Protein AF-A0A1B9FTW4-F1 (afdb_monomer_lite)

InterPro domains:
  IPR039993 NADH dehydrogenase [ubiquinone] 1 beta subcomplex subunit 10 [PTHR13094] (7-69)

Secondary structure (DSSP, 8-state):
---PPPHHHHHHHHHHHHHHHHHHHHHHHHHHHHHHHHHHHHHHHGGGHHHHSHHHHHHHHHHHHH-----TT--SSSS-------SSTTSSTTSS--

Foldseek 3Di:
DDPDDDPVVVVVVVVVVVVVLVVLVVLVVVLVVLVVVLVVLCVPPPPCCVPPSVVSVVVSVVSVVVSDNDDPPDPDDDDPDDDPDDDPVVPPVVPPPD

Organism: NCBI:txid1296100

pLDDT: mean 72.05, std 23.73, range [27.3, 94.5]

Structure (mmCIF, N/CA/C/O backbone):
data_AF-A0A1B9FTW4-F1
#
_entry.id   AF-A0A1B9FTW4-F1
#
loop_
_atom_site.group_PDB
_atom_site.id
_atom_site.type_symbol
_atom_site.label_atom_id
_atom_site.label_alt_id
_atom_site.label_comp_id
_atom_site.label_asym_id
_atom_site.label_entity_id
_atom_site.label_seq_id
_atom_site.pdbx_PDB_ins_code
_atom_site.Cartn_x
_atom_site.Cartn_y
_atom_site.Cartn_z
_atom_site.occupancy
_atom_site.B_iso_or_equiv
_atom_site.auth_seq_id
_atom_site.auth_comp_id
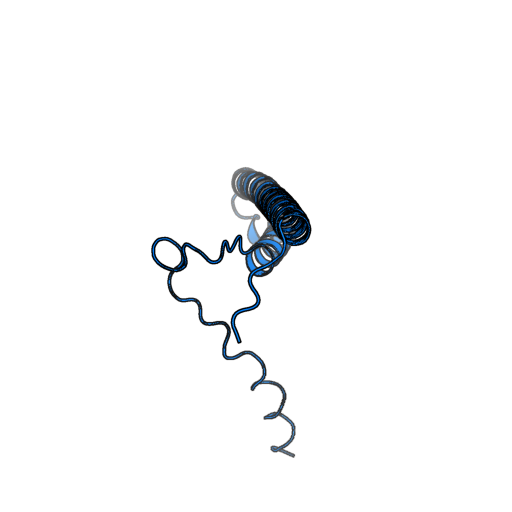_atom_site.auth_asym_id
_atom_site.auth_atom_id
_atom_site.pdbx_PDB_model_num
ATOM 1 N N . MET A 1 1 ? 19.615 -27.821 -24.079 1.00 44.31 1 MET A N 1
ATOM 2 C CA . MET A 1 1 ? 20.496 -27.076 -25.006 1.00 44.31 1 MET A CA 1
ATOM 3 C C . MET A 1 1 ? 20.643 -25.678 -24.430 1.00 44.31 1 MET A C 1
ATOM 5 O O . MET A 1 1 ? 19.626 -25.028 -24.235 1.00 44.31 1 MET A O 1
ATOM 9 N N . ALA A 1 2 ? 21.845 -25.273 -24.014 1.00 53.62 2 ALA A N 1
ATOM 10 C CA . ALA A 1 2 ? 22.059 -23.964 -23.399 1.00 53.62 2 ALA A CA 1
ATOM 11 C C . ALA A 1 2 ? 22.128 -22.900 -24.501 1.00 53.62 2 ALA A C 1
ATOM 13 O O . ALA A 1 2 ? 23.136 -22.792 -25.193 1.00 53.62 2 ALA A O 1
ATOM 14 N N . THR A 1 3 ? 21.043 -22.152 -24.691 1.00 73.12 3 THR A N 1
ATOM 15 C CA . THR A 1 3 ? 21.036 -20.986 -25.576 1.00 73.12 3 THR A CA 1
ATOM 16 C C . THR A 1 3 ? 21.806 -19.871 -24.878 1.00 73.12 3 THR A C 1
ATOM 18 O O . THR A 1 3 ? 21.281 -19.211 -23.984 1.00 73.12 3 THR A O 1
ATOM 21 N N . THR A 1 4 ? 23.079 -19.693 -25.223 1.00 77.56 4 THR A N 1
ATOM 22 C CA . THR A 1 4 ? 23.833 -18.501 -24.826 1.00 77.56 4 THR A CA 1
ATOM 23 C C . THR A 1 4 ? 23.266 -17.311 -25.604 1.00 77.56 4 THR A C 1
ATOM 25 O O . THR A 1 4 ? 23.325 -17.350 -26.835 1.00 77.56 4 THR A O 1
ATOM 28 N N . PRO A 1 5 ? 22.689 -16.293 -24.939 1.00 78.50 5 PRO A N 1
ATOM 29 C CA . PRO A 1 5 ? 22.092 -15.161 -25.635 1.00 78.50 5 PRO A CA 1
ATOM 30 C C . PRO A 1 5 ? 23.169 -14.364 -26.369 1.00 78.50 5 PRO A C 1
ATOM 32 O O . PRO A 1 5 ? 24.293 -14.208 -25.883 1.00 78.50 5 PRO A O 1
ATOM 35 N N . THR A 1 6 ? 22.813 -13.833 -27.534 1.00 85.69 6 THR A N 1
ATOM 36 C CA . THR A 1 6 ? 23.641 -12.849 -28.235 1.00 85.69 6 THR A CA 1
ATOM 37 C C . THR A 1 6 ? 23.734 -11.558 -27.408 1.00 85.69 6 THR A C 1
ATOM 39 O O . THR A 1 6 ? 22.908 -11.296 -26.528 1.00 85.69 6 THR A O 1
ATOM 42 N N . MET A 1 7 ? 24.750 -10.722 -27.655 1.00 83.69 7 MET A N 1
ATOM 43 C CA . MET A 1 7 ? 24.991 -9.525 -26.828 1.00 83.69 7 MET A CA 1
ATOM 44 C C . MET A 1 7 ? 23.806 -8.547 -26.789 1.00 83.69 7 MET A C 1
ATOM 46 O O . MET A 1 7 ? 23.604 -7.872 -25.777 1.00 83.69 7 MET A O 1
ATOM 50 N N . ASP A 1 8 ? 23.011 -8.468 -27.856 1.00 86.25 8 ASP A N 1
ATOM 51 C CA . ASP A 1 8 ? 21.860 -7.563 -27.918 1.00 86.25 8 ASP A CA 1
ATOM 52 C C . ASP A 1 8 ? 20.623 -8.133 -27.216 1.00 86.25 8 ASP A C 1
ATOM 54 O O . ASP A 1 8 ? 19.950 -7.401 -26.487 1.00 86.25 8 ASP A O 1
ATOM 58 N N . GLU A 1 9 ? 20.385 -9.443 -27.311 1.00 85.00 9 GLU A N 1
ATOM 59 C CA . GLU A 1 9 ? 19.364 -10.137 -26.512 1.00 85.00 9 GLU A CA 1
ATOM 60 C C . GLU A 1 9 ? 19.672 -10.023 -25.015 1.00 85.00 9 GLU A C 1
ATOM 62 O O . GLU A 1 9 ? 18.787 -9.742 -24.207 1.00 85.00 9 GLU A O 1
ATOM 67 N N . TYR A 1 10 ? 20.947 -10.145 -24.632 1.00 87.25 10 TYR A N 1
ATOM 68 C CA . TYR A 1 10 ? 21.375 -9.963 -23.246 1.00 87.25 10 TYR A CA 1
ATOM 69 C C . TYR A 1 10 ? 21.057 -8.553 -22.726 1.00 87.25 10 TYR A C 1
ATOM 71 O O . TYR A 1 10 ? 20.521 -8.399 -21.627 1.00 87.25 10 TYR A O 1
ATOM 79 N N . ARG A 1 11 ? 21.311 -7.515 -23.535 1.00 89.81 11 ARG A N 1
ATOM 80 C CA . ARG A 1 11 ? 20.952 -6.129 -23.194 1.00 89.81 11 ARG A CA 1
ATOM 81 C C . ARG A 1 11 ? 19.447 -5.944 -23.009 1.00 89.81 11 ARG A C 1
ATOM 83 O O . ARG A 1 11 ? 19.041 -5.227 -22.097 1.00 89.81 11 ARG A O 1
ATOM 90 N N . GLN A 1 12 ? 18.624 -6.570 -23.846 1.00 90.12 12 GLN A N 1
ATOM 91 C CA . GLN A 1 12 ? 17.164 -6.502 -23.722 1.00 90.12 12 GLN A CA 1
ATOM 92 C C . GLN A 1 12 ? 16.666 -7.202 -22.451 1.00 90.12 12 GLN A C 1
ATOM 94 O O . GLN A 1 12 ? 15.837 -6.649 -21.731 1.00 90.12 12 GLN A O 1
ATOM 99 N N . ILE A 1 13 ? 17.227 -8.369 -22.124 1.00 88.38 13 ILE A N 1
ATOM 100 C CA . ILE A 1 13 ? 16.902 -9.108 -20.897 1.00 88.38 13 ILE A CA 1
ATOM 101 C C . ILE A 1 13 ? 17.238 -8.280 -19.651 1.00 88.38 13 ILE A C 1
ATOM 103 O O . ILE A 1 13 ? 16.448 -8.245 -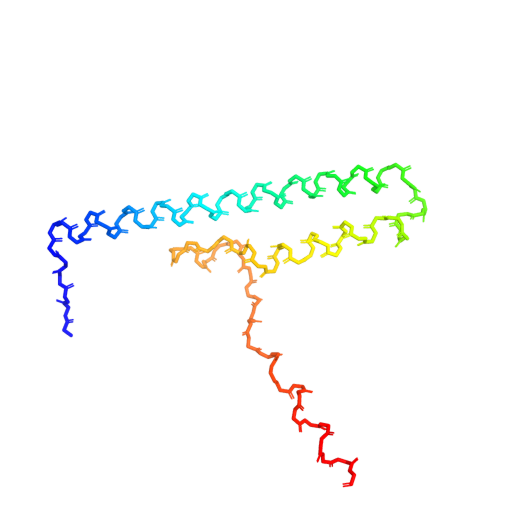18.710 1.00 88.38 13 ILE A O 1
ATOM 107 N N . LEU A 1 14 ? 18.389 -7.600 -19.634 1.00 88.94 14 LEU A N 1
ATOM 108 C CA . LEU A 1 14 ? 18.764 -6.723 -18.522 1.00 88.94 14 LEU A CA 1
ATOM 109 C C . LEU A 1 14 ? 17.786 -5.554 -18.362 1.00 88.94 14 LEU A C 1
ATOM 111 O O . LEU A 1 14 ? 17.289 -5.337 -17.263 1.00 88.94 14 LEU A O 1
ATOM 115 N N . LYS A 1 15 ? 17.437 -4.870 -19.458 1.00 91.69 15 LYS A N 1
ATOM 116 C CA . LYS A 1 15 ? 16.462 -3.768 -19.420 1.00 91.69 15 LYS A CA 1
ATOM 117 C C . LYS A 1 15 ? 15.103 -4.213 -18.881 1.00 91.69 15 LYS A C 1
ATOM 119 O O . LYS A 1 15 ? 14.578 -3.583 -17.972 1.00 91.69 15 LYS A O 1
ATOM 124 N N . SER A 1 16 ? 14.579 -5.334 -19.377 1.00 89.38 16 SER A N 1
ATOM 125 C CA . SER A 1 16 ? 13.298 -5.881 -18.913 1.00 89.38 16 SER A CA 1
ATOM 126 C C . SER A 1 16 ? 13.326 -6.242 -17.422 1.00 89.38 16 SER A C 1
ATOM 128 O O . SER A 1 16 ? 12.356 -6.006 -16.701 1.00 89.38 16 SER A O 1
ATOM 130 N N . ARG A 1 17 ? 14.453 -6.771 -16.925 1.00 86.81 17 ARG A N 1
ATOM 131 C CA . ARG A 1 17 ? 14.636 -7.053 -15.492 1.00 86.81 17 ARG A CA 1
ATOM 132 C C . ARG A 1 17 ? 14.651 -5.777 -14.657 1.00 86.81 17 ARG A C 1
ATOM 134 O O . ARG A 1 17 ? 13.989 -5.737 -13.623 1.00 86.81 17 ARG A O 1
ATOM 141 N N . ASP A 1 18 ? 15.376 -4.755 -15.097 1.00 88.38 18 ASP A N 1
ATOM 142 C CA . ASP A 1 18 ? 15.476 -3.478 -14.387 1.00 88.38 18 ASP A CA 1
ATOM 143 C C . ASP A 1 18 ? 14.120 -2.757 -14.325 1.00 88.38 18 ASP A C 1
ATOM 145 O O . ASP A 1 18 ? 13.737 -2.240 -13.273 1.00 88.38 18 ASP A O 1
ATOM 149 N N . GLU A 1 19 ? 13.358 -2.777 -15.421 1.00 90.38 19 GLU A N 1
ATOM 150 C CA . GLU A 1 19 ? 11.987 -2.255 -15.484 1.00 90.38 19 GLU A CA 1
ATOM 151 C C . GLU A 1 19 ? 11.064 -2.997 -14.509 1.00 90.38 19 GLU A C 1
ATOM 153 O O . GLU A 1 19 ? 10.405 -2.370 -13.677 1.00 90.38 19 GLU A O 1
ATOM 158 N N . HIS A 1 20 ? 11.102 -4.332 -14.511 1.00 87.81 20 HIS A N 1
ATOM 159 C CA . HIS A 1 20 ? 10.306 -5.146 -13.595 1.00 87.81 20 HIS A CA 1
ATOM 160 C C . HIS A 1 20 ? 10.640 -4.883 -12.117 1.00 87.81 20 HIS A C 1
ATOM 162 O O . HIS A 1 20 ? 9.749 -4.799 -11.263 1.00 87.81 20 HIS A O 1
ATOM 168 N N . ILE A 1 21 ? 11.929 -4.726 -11.795 1.00 87.25 21 ILE A N 1
ATOM 169 C CA . ILE A 1 21 ? 12.380 -4.373 -10.444 1.00 87.25 21 ILE A CA 1
ATOM 170 C C . ILE A 1 21 ? 11.836 -2.996 -10.061 1.00 87.25 21 ILE A C 1
ATOM 172 O O . ILE A 1 21 ? 11.304 -2.835 -8.962 1.00 87.25 21 ILE A O 1
ATOM 176 N N . ARG A 1 22 ? 11.918 -2.012 -10.960 1.00 89.44 22 ARG A N 1
ATOM 177 C CA . ARG A 1 22 ? 11.417 -0.655 -10.717 1.00 89.44 22 ARG A CA 1
ATOM 178 C C . ARG A 1 22 ? 9.925 -0.653 -10.393 1.00 89.44 22 ARG A C 1
ATOM 180 O O . ARG A 1 22 ? 9.523 -0.054 -9.399 1.00 89.44 22 ARG A O 1
ATOM 187 N N . GLU A 1 23 ? 9.118 -1.353 -11.182 1.00 89.25 23 GLU A N 1
ATOM 188 C CA . GLU A 1 23 ? 7.674 -1.477 -10.955 1.00 89.25 23 GLU A CA 1
ATOM 189 C C . GLU A 1 23 ? 7.354 -2.173 -9.630 1.00 89.25 23 GLU A C 1
ATOM 191 O O . GLU A 1 23 ? 6.481 -1.736 -8.878 1.00 89.25 23 GLU A O 1
ATOM 196 N N . SER A 1 24 ? 8.098 -3.231 -9.308 1.00 86.06 24 SER A N 1
ATOM 197 C CA . SER A 1 24 ? 7.957 -3.960 -8.046 1.00 86.06 24 SER A CA 1
ATOM 198 C C . SER A 1 24 ? 8.246 -3.062 -6.838 1.00 86.06 24 SER A C 1
ATOM 200 O O . SER A 1 24 ? 7.529 -3.112 -5.837 1.00 86.06 24 SER A O 1
ATOM 202 N N . TRP A 1 25 ? 9.254 -2.191 -6.942 1.00 86.88 25 TRP A N 1
ATOM 203 C CA . TRP A 1 25 ? 9.559 -1.196 -5.914 1.00 86.88 25 TRP A CA 1
ATOM 204 C C . TRP A 1 25 ? 8.486 -0.114 -5.797 1.00 86.88 25 TRP A C 1
ATOM 206 O O . TRP A 1 25 ? 8.144 0.257 -4.676 1.00 86.88 25 TRP A O 1
ATOM 216 N N . ILE A 1 26 ? 7.920 0.363 -6.910 1.00 90.62 26 ILE A N 1
ATOM 217 C CA . ILE A 1 26 ? 6.818 1.340 -6.891 1.00 90.62 26 ILE A CA 1
ATOM 218 C C . ILE A 1 26 ? 5.622 0.765 -6.124 1.00 90.62 26 ILE A C 1
ATOM 220 O O . ILE A 1 26 ? 5.157 1.376 -5.164 1.00 90.62 26 ILE A O 1
ATOM 224 N N . LYS A 1 27 ? 5.213 -0.465 -6.444 1.00 88.19 27 LYS A N 1
ATOM 225 C CA . LYS A 1 27 ? 4.123 -1.170 -5.752 1.00 88.19 27 LYS A CA 1
ATOM 226 C C . LYS A 1 27 ? 4.407 -1.395 -4.262 1.00 88.19 27 LYS A C 1
ATOM 228 O O . LYS A 1 27 ? 3.515 -1.286 -3.418 1.00 88.19 27 LYS A O 1
ATOM 233 N N . ALA A 1 28 ? 5.660 -1.685 -3.908 1.00 87.88 28 ALA A N 1
ATOM 234 C CA . ALA A 1 28 ? 6.072 -1.788 -2.511 1.00 87.88 28 ALA A CA 1
ATOM 235 C C . ALA A 1 28 ? 5.993 -0.436 -1.783 1.00 87.88 28 ALA A C 1
ATOM 237 O O . ALA A 1 28 ? 5.609 -0.389 -0.612 1.00 87.88 28 ALA A O 1
ATOM 238 N N . MET A 1 29 ? 6.323 0.665 -2.463 1.00 90.00 29 MET A N 1
ATOM 239 C CA . MET A 1 29 ? 6.205 2.006 -1.898 1.00 90.00 29 MET A CA 1
ATOM 240 C C . MET A 1 29 ? 4.749 2.443 -1.720 1.00 90.00 29 MET A C 1
ATOM 242 O O . MET A 1 29 ? 4.415 3.003 -0.677 1.00 90.00 29 MET A O 1
ATOM 246 N N . GLU A 1 30 ? 3.868 2.112 -2.661 1.00 89.50 30 GLU A N 1
ATOM 247 C CA . GLU A 1 30 ? 2.422 2.329 -2.526 1.00 89.50 30 GLU A CA 1
ATOM 248 C C . GLU A 1 30 ? 1.858 1.601 -1.299 1.00 89.50 30 GLU A C 1
ATOM 250 O O . GLU A 1 30 ? 1.167 2.196 -0.470 1.00 89.50 30 GLU A O 1
ATOM 255 N N . ALA A 1 31 ? 2.238 0.334 -1.102 1.00 90.56 31 ALA A N 1
ATOM 256 C CA . ALA A 1 31 ? 1.830 -0.424 0.077 1.00 90.56 31 ALA A CA 1
ATOM 257 C C . ALA A 1 31 ? 2.343 0.203 1.391 1.00 90.56 31 ALA A C 1
ATOM 259 O O . ALA A 1 31 ? 1.671 0.115 2.421 1.00 90.56 31 ALA A O 1
ATOM 260 N N . ARG A 1 32 ? 3.519 0.850 1.382 1.00 90.62 32 ARG A N 1
ATOM 261 C CA . ARG A 1 32 ? 4.042 1.577 2.554 1.00 90.62 32 ARG A CA 1
ATOM 262 C C . ARG A 1 32 ? 3.207 2.813 2.880 1.00 90.62 32 ARG A C 1
ATOM 264 O O . ARG A 1 32 ? 2.888 2.997 4.050 1.00 90.62 32 ARG A O 1
ATOM 271 N N . LEU A 1 33 ? 2.794 3.588 1.878 1.00 93.94 33 LEU A N 1
ATOM 272 C CA . LEU A 1 33 ? 1.926 4.755 2.078 1.00 93.94 33 LEU A CA 1
ATOM 273 C C . LEU A 1 33 ? 0.594 4.362 2.727 1.00 93.94 33 LEU A C 1
ATOM 275 O O . LEU A 1 33 ? 0.176 4.967 3.712 1.00 93.94 33 LEU A O 1
ATOM 279 N N . VAL A 1 34 ? -0.043 3.296 2.235 1.00 93.06 34 VAL A N 1
ATOM 280 C CA . VAL A 1 34 ? -1.316 2.825 2.806 1.00 93.06 34 VAL A CA 1
ATOM 281 C C . VAL A 1 34 ? -1.134 2.279 4.220 1.00 93.06 34 VAL A C 1
ATOM 283 O O . VAL A 1 34 ? -1.986 2.505 5.078 1.00 93.06 34 VAL A O 1
ATOM 286 N N . ARG A 1 35 ? -0.005 1.619 4.508 1.00 92.12 35 ARG A N 1
ATOM 287 C CA . ARG A 1 35 ? 0.330 1.202 5.876 1.00 92.12 35 ARG A CA 1
ATOM 288 C C . ARG A 1 35 ? 0.431 2.408 6.814 1.00 92.12 35 ARG A C 1
ATOM 290 O O . ARG A 1 35 ? -0.095 2.349 7.920 1.00 92.12 35 ARG A O 1
ATOM 297 N N . GLU A 1 36 ? 1.112 3.475 6.406 1.00 94.50 36 GLU A N 1
ATOM 298 C CA . GLU A 1 36 ? 1.262 4.684 7.224 1.00 94.50 36 GLU A CA 1
ATOM 299 C C . GLU A 1 36 ? -0.083 5.357 7.494 1.00 94.50 36 GLU A C 1
ATOM 301 O O . GLU A 1 36 ? -0.354 5.748 8.630 1.00 94.50 36 GLU A O 1
ATOM 306 N N . GLU A 1 37 ? -0.951 5.431 6.487 1.00 93.00 37 GLU A N 1
ATOM 307 C CA . GLU A 1 37 ? -2.295 5.982 6.644 1.00 93.00 37 GLU A CA 1
ATOM 308 C C . GLU A 1 37 ? -3.166 5.127 7.571 1.00 93.00 37 GLU A C 1
ATOM 310 O O . GLU A 1 37 ? -3.802 5.643 8.489 1.00 93.00 37 GLU A O 1
ATOM 315 N N . LEU A 1 38 ? -3.100 3.801 7.433 1.00 93.50 38 LEU A N 1
ATOM 316 C CA . LEU A 1 38 ? -3.765 2.871 8.344 1.00 93.50 38 LEU A CA 1
ATOM 317 C C . LEU A 1 38 ? -3.286 3.062 9.797 1.00 93.50 38 LEU A C 1
ATOM 319 O O . LEU A 1 38 ? -4.090 3.054 10.727 1.00 93.50 38 LEU A O 1
ATOM 323 N N . GLN A 1 39 ? -1.987 3.299 10.009 1.00 92.62 39 GLN A N 1
ATOM 324 C CA . GLN A 1 39 ? -1.429 3.597 11.335 1.00 92.62 39 GLN A CA 1
ATOM 325 C C . GLN A 1 39 ? -1.899 4.946 11.899 1.00 92.62 39 GLN A C 1
ATOM 327 O O . GLN A 1 39 ? -1.947 5.111 13.120 1.00 92.62 39 GLN A O 1
ATOM 332 N N . LYS A 1 40 ? -2.212 5.936 11.056 1.00 92.88 40 LYS A N 1
ATOM 333 C CA . LYS A 1 40 ? -2.839 7.187 11.514 1.00 92.88 40 LYS A CA 1
ATOM 334 C C . LYS A 1 40 ? -4.293 6.952 11.907 1.00 92.88 40 LYS A C 1
ATOM 336 O O . LYS A 1 40 ? -4.685 7.400 12.978 1.00 92.88 40 LYS A O 1
ATOM 341 N N . CYS A 1 41 ? -5.039 6.190 11.106 1.00 91.94 41 CYS A N 1
ATOM 342 C CA . CYS A 1 41 ? -6.427 5.824 11.397 1.00 91.94 41 CYS A CA 1
ATOM 343 C C . CYS A 1 41 ? -6.547 5.119 12.761 1.00 91.94 41 CYS A C 1
ATOM 345 O O . CYS A 1 41 ? -7.285 5.576 13.633 1.00 91.94 41 CYS A O 1
ATOM 347 N N . TYR A 1 42 ? -5.705 4.108 13.020 1.00 91.69 42 TYR A N 1
ATOM 348 C CA . TYR A 1 42 ? -5.666 3.429 14.323 1.00 91.69 42 TYR A CA 1
ATOM 349 C C . TYR A 1 42 ? -5.368 4.368 15.497 1.00 91.69 42 TYR A C 1
ATOM 351 O O . TYR A 1 42 ? -5.927 4.199 16.578 1.00 91.69 42 TYR A O 1
ATOM 359 N N . ARG A 1 43 ? -4.492 5.359 15.297 1.00 90.75 43 ARG A N 1
ATOM 360 C CA . ARG A 1 43 ? -4.154 6.341 16.336 1.00 90.75 43 ARG A CA 1
ATOM 361 C C . ARG A 1 43 ? -5.256 7.378 16.561 1.00 90.75 43 ARG A C 1
ATOM 363 O O . ARG A 1 43 ? -5.383 7.859 17.680 1.00 90.75 43 ARG A O 1
ATOM 370 N N . GLY A 1 44 ? -6.028 7.722 15.531 1.00 90.81 44 GLY A N 1
ATOM 371 C CA . GLY A 1 44 ? -7.074 8.744 15.607 1.00 90.81 44 GLY A CA 1
ATOM 372 C C . GLY A 1 44 ? -8.388 8.250 16.211 1.00 90.81 44 GLY A C 1
ATOM 373 O O . GLY A 1 44 ? -9.038 8.987 16.945 1.00 90.81 44 GLY A O 1
ATOM 374 N N . GLU A 1 45 ? -8.784 7.010 15.930 1.00 87.12 45 GLU A N 1
ATOM 375 C CA . GLU A 1 45 ? -10.157 6.556 16.198 1.00 87.12 45 GLU A CA 1
ATOM 376 C C . GLU A 1 45 ? -10.345 5.794 17.511 1.00 87.12 45 GLU A C 1
ATOM 378 O O . GLU A 1 45 ? -11.476 5.487 17.901 1.00 87.12 45 GLU A O 1
ATOM 383 N N . GLY A 1 46 ? -9.255 5.490 18.219 1.00 85.06 46 GLY A N 1
ATOM 384 C CA . GLY A 1 46 ? -9.308 4.844 19.528 1.00 85.06 46 GLY A CA 1
ATOM 385 C C . GLY A 1 46 ? -10.034 3.502 19.459 1.00 85.06 46 GLY A C 1
ATOM 386 O O . GLY A 1 46 ? -9.526 2.556 18.870 1.00 85.06 46 GLY A O 1
ATOM 387 N N . VAL A 1 47 ? -11.227 3.401 20.047 1.00 85.69 47 VAL A N 1
ATOM 388 C CA . VAL A 1 47 ? -12.026 2.161 20.088 1.00 85.69 47 VAL A CA 1
ATOM 389 C C . VAL A 1 47 ? -12.816 1.885 18.798 1.00 85.69 47 VAL A C 1
ATOM 391 O O . VAL A 1 47 ? -13.231 0.749 18.590 1.00 85.69 47 VAL A O 1
ATOM 394 N N . ASN A 1 48 ? -12.997 2.876 17.912 1.00 89.19 48 ASN A N 1
ATOM 395 C CA . ASN A 1 48 ? -13.837 2.736 16.708 1.00 89.19 48 ASN A CA 1
ATOM 396 C C . ASN A 1 48 ? -13.086 2.280 15.437 1.00 89.19 48 ASN A C 1
ATOM 398 O O . ASN A 1 48 ? -13.674 2.136 14.365 1.00 89.19 48 ASN A O 1
ATOM 402 N N . HIS A 1 49 ? -11.790 1.988 15.548 1.00 86.88 49 HIS A N 1
ATOM 403 C CA . HIS A 1 49 ? -10.951 1.609 14.405 1.00 86.88 49 HIS A CA 1
ATOM 404 C C . HIS A 1 49 ? -11.432 0.356 13.649 1.00 86.88 49 HIS A C 1
ATOM 406 O O . HIS A 1 49 ? -11.087 0.154 12.487 1.00 86.88 49 HIS A O 1
ATOM 412 N N . LEU A 1 50 ? -12.214 -0.508 14.303 1.00 84.69 50 LEU A N 1
ATOM 413 C CA . LEU A 1 50 ? -12.757 -1.736 13.716 1.00 84.69 50 LEU A CA 1
ATOM 414 C C . LEU A 1 50 ? -13.778 -1.474 12.603 1.00 84.69 50 LEU A C 1
ATOM 416 O O . LEU A 1 50 ? -13.873 -2.282 11.682 1.00 84.69 50 LEU A O 1
ATOM 420 N N . GLN A 1 51 ? -14.547 -0.386 12.686 1.00 87.19 51 GLN A N 1
ATOM 421 C CA . GLN A 1 51 ? -15.553 -0.052 11.674 1.00 87.19 51 GLN A CA 1
ATOM 422 C C . GLN A 1 51 ? -14.983 0.884 10.615 1.00 87.19 51 GLN A C 1
ATOM 424 O O . GLN A 1 51 ? -15.117 0.622 9.423 1.00 87.19 51 GLN A O 1
ATOM 429 N N . ASN A 1 52 ? -14.301 1.936 11.048 1.00 86.56 52 ASN A N 1
ATOM 430 C CA . ASN A 1 52 ? -13.868 3.002 10.157 1.00 86.56 52 ASN A CA 1
ATOM 431 C C . ASN A 1 52 ? -12.543 2.691 9.426 1.00 86.56 52 ASN A C 1
ATOM 433 O O . ASN A 1 52 ? -12.399 3.041 8.257 1.00 86.56 52 ASN A O 1
ATOM 437 N N . CYS A 1 53 ? -11.586 1.981 10.046 1.00 91.56 53 CYS A N 1
ATOM 438 C CA . CYS A 1 53 ? -10.317 1.622 9.385 1.00 91.56 53 CYS A CA 1
ATOM 439 C C . CYS A 1 53 ? -10.380 0.297 8.597 1.00 91.56 53 CYS A C 1
ATOM 441 O O . CYS A 1 53 ? -9.369 -0.129 8.028 1.00 91.56 53 CYS A O 1
ATOM 443 N N . LYS A 1 54 ? -11.540 -0.375 8.555 1.00 90.94 54 LYS A N 1
ATOM 444 C CA . LYS A 1 54 ? -11.708 -1.697 7.928 1.00 90.94 54 LYS A CA 1
ATOM 445 C C . LYS A 1 54 ? -11.352 -1.687 6.441 1.00 90.94 54 LYS A C 1
ATOM 447 O O . LYS A 1 54 ? -10.566 -2.520 5.995 1.00 90.94 54 LYS A O 1
ATOM 452 N N . ASP A 1 55 ? -11.846 -0.702 5.698 1.00 91.38 55 ASP A N 1
ATOM 453 C CA . ASP A 1 55 ? -11.617 -0.606 4.253 1.00 91.38 55 ASP A CA 1
ATOM 454 C C . ASP A 1 55 ? -10.134 -0.395 3.916 1.00 91.38 55 ASP A C 1
ATOM 456 O O . ASP A 1 55 ? -9.615 -0.938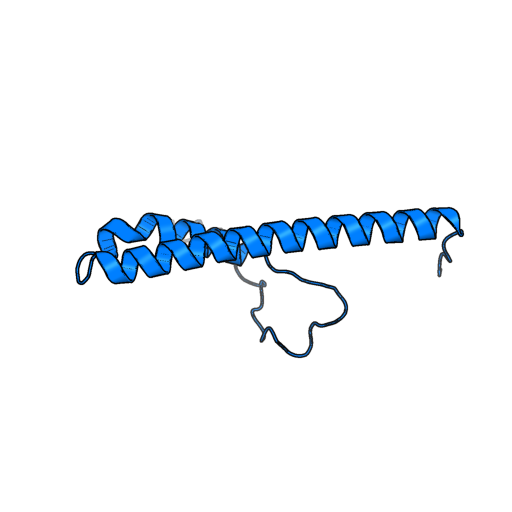 2.938 1.00 91.38 55 ASP A O 1
ATOM 460 N N . LEU A 1 56 ? -9.422 0.385 4.738 1.00 91.44 56 LEU A N 1
ATOM 461 C CA . LEU A 1 56 ? -7.981 0.600 4.593 1.00 91.44 56 LEU A CA 1
ATOM 462 C C . LEU A 1 56 ? -7.198 -0.682 4.891 1.00 91.44 56 LEU A C 1
ATOM 464 O O . LEU A 1 56 ? -6.246 -0.999 4.177 1.00 91.44 56 LEU A O 1
ATOM 468 N N . ALA A 1 57 ? -7.617 -1.437 5.909 1.00 91.50 57 ALA A N 1
ATOM 469 C CA . ALA A 1 57 ? -7.007 -2.713 6.259 1.00 91.50 57 ALA A CA 1
ATOM 470 C C . ALA A 1 57 ? -7.209 -3.767 5.157 1.00 91.50 57 ALA A C 1
ATOM 472 O O . ALA A 1 57 ? -6.260 -4.468 4.803 1.00 91.50 57 ALA A O 1
ATOM 473 N N . GLU A 1 58 ? -8.403 -3.847 4.565 1.00 92.31 58 GLU A N 1
ATOM 474 C CA . GLU A 1 58 ? -8.699 -4.768 3.460 1.00 92.31 58 GLU A CA 1
ATOM 475 C C . GLU A 1 58 ? -7.903 -4.423 2.197 1.00 92.31 58 GLU A C 1
ATOM 477 O O . GLU A 1 58 ? -7.278 -5.305 1.601 1.00 92.31 58 GLU A O 1
ATOM 482 N N . LYS A 1 59 ? -7.834 -3.134 1.832 1.00 91.25 59 LYS A N 1
ATOM 483 C CA . LYS A 1 59 ? -6.992 -2.659 0.721 1.00 91.25 59 LYS A CA 1
ATOM 484 C C . LYS A 1 59 ? -5.525 -3.008 0.952 1.00 91.25 59 LYS A C 1
ATOM 486 O O . LYS A 1 59 ? -4.867 -3.549 0.064 1.00 91.25 59 LYS A O 1
ATOM 491 N N . TYR A 1 60 ? -5.019 -2.744 2.156 1.00 91.56 60 TYR A N 1
ATOM 492 C CA . TYR A 1 60 ? -3.646 -3.060 2.533 1.00 91.56 60 TYR A CA 1
ATOM 493 C C . TYR A 1 60 ? -3.351 -4.567 2.458 1.00 91.56 60 TYR A C 1
ATOM 495 O O . TYR A 1 60 ? -2.338 -4.973 1.885 1.00 91.56 60 TYR A O 1
ATOM 503 N N . ALA A 1 61 ? -4.264 -5.407 2.954 1.00 90.31 61 ALA A N 1
ATOM 504 C CA . ALA A 1 61 ? -4.150 -6.861 2.875 1.00 90.31 61 ALA A CA 1
ATOM 505 C C . ALA A 1 61 ? -4.161 -7.378 1.423 1.00 90.31 61 ALA A C 1
ATOM 507 O O . ALA A 1 61 ? -3.402 -8.295 1.093 1.00 90.31 61 ALA A O 1
ATOM 508 N N . GLY A 1 62 ? -4.974 -6.771 0.550 1.00 90.88 62 GLY A N 1
ATOM 509 C CA . GLY A 1 62 ? -4.974 -7.044 -0.890 1.00 90.88 62 GLY A CA 1
ATOM 510 C C . GLY A 1 62 ? -3.614 -6.755 -1.525 1.00 90.88 62 GLY A C 1
ATOM 511 O O . GLY A 1 62 ? -3.006 -7.644 -2.123 1.00 90.88 62 GLY A O 1
ATOM 512 N N . MET A 1 63 ? -3.075 -5.558 -1.277 1.00 87.38 63 MET A N 1
ATOM 513 C CA . MET A 1 63 ? -1.786 -5.138 -1.831 1.00 87.38 63 MET A CA 1
ATOM 514 C C . MET A 1 63 ? -0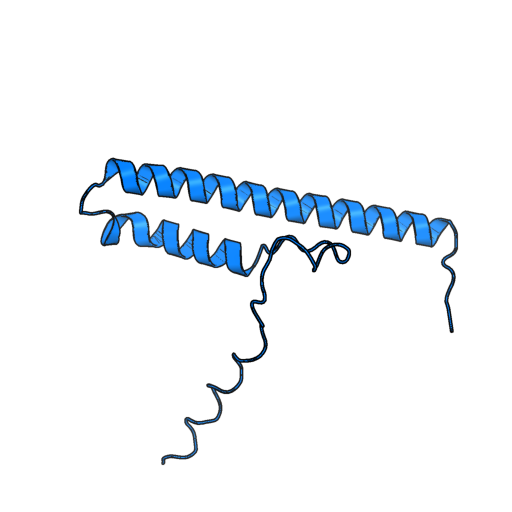.617 -6.018 -1.381 1.00 87.38 63 MET A C 1
ATOM 516 O O . MET A 1 63 ? 0.221 -6.357 -2.207 1.00 87.38 63 MET A O 1
ATOM 520 N N . ILE A 1 64 ? -0.537 -6.450 -0.115 1.00 85.94 64 ILE A N 1
ATOM 521 C CA . ILE A 1 64 ? 0.566 -7.337 0.326 1.00 85.94 64 ILE A CA 1
ATOM 522 C C . ILE A 1 64 ? 0.523 -8.694 -0.388 1.00 85.94 64 ILE A C 1
ATOM 524 O O . ILE A 1 64 ? 1.562 -9.293 -0.675 1.00 85.94 64 ILE A O 1
ATOM 528 N N . ARG A 1 65 ? -0.677 -9.216 -0.652 1.00 84.88 65 ARG A N 1
ATOM 529 C CA . ARG A 1 65 ? -0.852 -10.533 -1.275 1.00 84.88 65 ARG A CA 1
ATOM 530 C C . ARG A 1 65 ? -0.391 -10.552 -2.733 1.00 84.88 65 ARG A C 1
ATOM 532 O O . ARG A 1 65 ? 0.056 -11.605 -3.203 1.00 84.88 65 ARG A O 1
ATOM 539 N N . GLU A 1 66 ? -0.536 -9.421 -3.411 1.00 79.69 66 GLU A N 1
ATOM 540 C CA . GLU A 1 66 ? -0.224 -9.217 -4.827 1.00 79.69 66 GLU A CA 1
ATOM 541 C C . GLU A 1 66 ? 1.209 -8.698 -5.022 1.00 79.69 66 GLU A C 1
ATOM 543 O O . GLU A 1 66 ? 1.923 -9.175 -5.900 1.00 79.69 66 GLU A O 1
ATOM 548 N N . ASN A 1 67 ? 1.682 -7.814 -4.140 1.00 73.44 67 ASN A N 1
ATOM 549 C CA . ASN A 1 67 ? 2.969 -7.124 -4.257 1.00 73.44 67 ASN A CA 1
ATOM 550 C C . ASN A 1 67 ? 4.093 -7.834 -3.490 1.00 73.44 67 ASN A C 1
ATOM 552 O O . ASN A 1 67 ? 4.814 -7.225 -2.693 1.00 73.44 67 ASN A O 1
ATOM 556 N N . LYS A 1 68 ? 4.265 -9.139 -3.722 1.00 66.94 68 LYS A N 1
ATOM 557 C CA . LYS A 1 68 ? 5.446 -9.857 -3.226 1.00 66.94 68 LYS A CA 1
ATOM 558 C C . LYS A 1 68 ? 6.654 -9.465 -4.077 1.00 66.94 68 LYS A C 1
ATOM 560 O O . LYS A 1 68 ? 6.789 -9.927 -5.205 1.00 66.94 68 LYS A O 1
ATOM 565 N N . VAL A 1 69 ? 7.535 -8.629 -3.530 1.00 62.94 69 VAL A N 1
ATOM 566 C CA . VAL A 1 69 ? 8.819 -8.287 -4.160 1.00 62.94 69 VAL A CA 1
ATOM 567 C C . VAL A 1 69 ? 9.738 -9.514 -4.154 1.00 62.94 69 VAL A C 1
ATOM 569 O O . VAL A 1 69 ? 10.436 -9.794 -3.184 1.00 62.94 69 VAL A O 1
ATOM 572 N N . GLY A 1 70 ? 9.679 -10.308 -5.221 1.00 53.19 70 GLY A N 1
ATOM 573 C CA . GLY A 1 70 ? 10.498 -11.501 -5.404 1.00 53.19 70 GLY A CA 1
ATOM 574 C C . GLY A 1 70 ? 11.568 -11.262 -6.456 1.00 53.19 70 GLY A C 1
ATOM 575 O O . GLY A 1 70 ? 11.291 -11.356 -7.646 1.00 53.19 70 GLY A O 1
ATOM 576 N N . HIS A 1 71 ? 12.804 -10.996 -6.032 1.00 46.75 71 HIS A N 1
ATOM 577 C CA . HIS A 1 71 ? 13.950 -11.256 -6.896 1.00 46.75 71 HIS A CA 1
ATOM 578 C C . HIS A 1 71 ? 14.266 -12.762 -6.814 1.00 46.75 71 HIS A C 1
ATOM 580 O O . HIS A 1 71 ? 14.375 -13.281 -5.699 1.00 46.75 71 HIS A O 1
ATOM 586 N N . PRO A 1 72 ? 14.451 -13.477 -7.939 1.00 46.38 72 PRO A N 1
ATOM 587 C CA . PRO A 1 72 ? 14.712 -14.922 -7.945 1.00 46.38 72 PRO A CA 1
ATOM 588 C C . PRO A 1 72 ? 16.011 -15.357 -7.236 1.00 46.38 72 PRO A C 1
ATOM 590 O O . PRO A 1 72 ? 16.282 -16.549 -7.155 1.00 46.38 72 PRO A O 1
ATOM 593 N N . PHE A 1 73 ? 16.817 -14.430 -6.706 1.00 37.47 73 PHE A N 1
ATOM 594 C CA . PHE A 1 73 ? 18.127 -14.729 -6.120 1.00 37.47 73 PHE A CA 1
ATOM 595 C C . PHE A 1 73 ? 18.159 -14.816 -4.582 1.00 37.47 73 PHE A C 1
ATOM 597 O O . PHE A 1 73 ? 19.180 -15.199 -4.021 1.00 37.47 73 PHE A O 1
ATOM 604 N N . SER A 1 74 ? 17.079 -14.494 -3.860 1.00 32.91 74 SER A N 1
ATOM 605 C CA . SER A 1 74 ? 17.114 -14.510 -2.385 1.00 32.91 74 SER A CA 1
ATOM 606 C C . SER A 1 74 ? 15.854 -15.096 -1.746 1.00 32.91 74 SER A C 1
ATOM 608 O O . SER A 1 74 ? 15.201 -14.466 -0.916 1.00 32.91 74 SER A O 1
ATOM 610 N N . GLN A 1 75 ? 15.532 -16.342 -2.082 1.00 33.91 75 GLN A N 1
ATOM 611 C CA . GLN A 1 75 ? 14.502 -17.120 -1.381 1.00 33.91 75 GLN A CA 1
ATOM 612 C C . GLN A 1 75 ? 14.969 -17.622 0.009 1.00 33.91 75 GLN A C 1
ATOM 614 O O . GLN A 1 75 ? 14.243 -18.358 0.663 1.00 33.91 75 GLN A O 1
ATOM 619 N N . SER A 1 76 ? 16.168 -17.267 0.492 1.00 27.30 76 SER A N 1
ATOM 620 C CA . SER A 1 76 ? 16.735 -17.929 1.678 1.00 27.30 76 SER A CA 1
ATOM 621 C C . SER A 1 76 ? 16.577 -17.201 3.017 1.00 27.30 76 SER A C 1
ATOM 623 O O . SER A 1 76 ? 16.591 -17.902 4.023 1.00 27.30 76 SER A O 1
ATOM 625 N N . ILE A 1 77 ? 16.465 -15.864 3.104 1.00 35.22 77 ILE A N 1
ATOM 626 C CA . ILE A 1 77 ? 16.744 -15.212 4.409 1.00 35.22 77 ILE A CA 1
ATOM 627 C C . ILE A 1 77 ? 15.595 -14.402 5.036 1.00 35.22 77 ILE A C 1
ATOM 629 O O . ILE A 1 77 ? 15.604 -14.261 6.253 1.00 35.22 77 ILE A O 1
ATOM 633 N N . ILE A 1 78 ? 14.571 -13.910 4.316 1.00 39.06 78 ILE A N 1
ATOM 634 C CA . ILE A 1 78 ? 13.609 -12.967 4.961 1.00 39.06 78 ILE A CA 1
ATOM 635 C C . ILE A 1 78 ? 12.113 -13.286 4.770 1.00 39.06 78 ILE A C 1
ATOM 637 O O . ILE A 1 78 ? 11.277 -12.703 5.452 1.00 39.06 78 ILE A O 1
ATOM 641 N N . CYS A 1 79 ? 11.717 -14.258 3.944 1.00 34.91 79 CYS A N 1
ATOM 642 C CA . CYS A 1 79 ? 10.304 -14.653 3.867 1.00 34.91 79 CYS A CA 1
ATOM 643 C C . CYS A 1 79 ? 10.163 -16.148 4.129 1.00 34.91 79 CYS A C 1
ATOM 645 O O . CYS A 1 79 ? 10.316 -16.968 3.226 1.00 34.91 79 CYS A O 1
ATOM 647 N N . GLY A 1 80 ? 9.900 -16.492 5.392 1.00 30.08 80 GLY A N 1
ATOM 648 C CA . GLY A 1 80 ? 9.501 -17.838 5.765 1.00 30.08 80 GLY A CA 1
ATOM 649 C C . GLY A 1 80 ? 8.334 -18.287 4.892 1.00 30.08 80 GLY A C 1
ATOM 650 O O . GLY A 1 80 ? 7.289 -17.642 4.859 1.00 30.08 80 GLY A O 1
ATOM 651 N N . PHE A 1 81 ? 8.563 -19.365 4.147 1.00 34.84 81 PHE A N 1
ATOM 652 C CA . PHE A 1 81 ? 7.636 -20.483 4.031 1.00 34.84 81 PHE A CA 1
ATOM 653 C C . PHE A 1 81 ? 6.152 -20.093 4.165 1.00 34.84 81 PHE A C 1
ATOM 655 O O . PHE A 1 81 ? 5.496 -20.378 5.161 1.00 34.84 81 PHE A O 1
ATOM 662 N N . SER A 1 82 ? 5.606 -19.419 3.155 1.00 27.92 82 SER A N 1
ATOM 663 C CA . SER A 1 82 ? 4.157 -19.339 2.987 1.00 27.92 82 SER A CA 1
ATOM 664 C C . SER A 1 82 ? 3.824 -19.909 1.621 1.00 27.92 82 SER A C 1
ATOM 666 O O . SER A 1 82 ? 3.686 -19.199 0.620 1.00 27.92 82 SER A O 1
ATOM 668 N N . SER A 1 83 ? 3.829 -21.243 1.641 1.00 32.16 83 SER A N 1
ATOM 669 C CA . SER A 1 83 ? 3.289 -22.160 0.650 1.00 32.16 83 SER A CA 1
ATOM 670 C C . SER A 1 83 ? 1.993 -21.599 0.058 1.00 32.16 83 SER A C 1
ATOM 672 O O . SER A 1 83 ? 1.011 -21.393 0.771 1.00 32.16 83 SER A O 1
ATOM 674 N N . LYS A 1 84 ? 2.008 -21.298 -1.243 1.00 35.59 84 LYS A N 1
ATOM 675 C CA . LYS A 1 84 ? 0.807 -21.064 -2.057 1.00 35.59 84 LYS A CA 1
ATOM 676 C C . LYS A 1 84 ? 0.523 -22.327 -2.883 1.00 35.59 84 LYS A C 1
ATOM 678 O O . LYS A 1 84 ? 0.358 -22.245 -4.088 1.00 35.59 84 LYS A O 1
ATOM 683 N N . GLU A 1 85 ? 0.439 -23.474 -2.222 1.00 36.44 85 GLU A N 1
ATOM 684 C CA . GLU A 1 85 ? -0.237 -24.660 -2.752 1.00 36.44 85 GLU A CA 1
ATOM 685 C C . GLU A 1 85 ? -1.414 -24.916 -1.797 1.00 36.44 85 GLU A C 1
ATOM 687 O O . GLU A 1 85 ? -1.187 -25.130 -0.607 1.00 36.44 85 GLU A O 1
ATOM 692 N N . GLY A 1 86 ? -2.665 -24.796 -2.255 1.00 32.97 86 GLY A N 1
ATOM 693 C CA . GLY A 1 86 ? -3.833 -25.133 -1.418 1.00 32.97 86 GLY A CA 1
ATOM 694 C C . GLY A 1 86 ? -4.993 -24.133 -1.386 1.00 32.97 86 GLY A C 1
ATOM 695 O O . GLY A 1 86 ? -5.609 -23.944 -0.337 1.00 32.97 86 GLY A O 1
ATOM 696 N N . ARG A 1 87 ? -5.339 -23.482 -2.505 1.00 35.59 87 ARG A N 1
ATOM 697 C CA . ARG A 1 87 ? -6.630 -22.768 -2.608 1.00 35.59 87 ARG A CA 1
ATOM 698 C C . ARG A 1 87 ? -7.376 -23.021 -3.924 1.00 35.59 87 ARG A C 1
ATOM 700 O O . ARG A 1 87 ? -8.047 -22.124 -4.413 1.00 35.59 87 ARG A O 1
ATOM 707 N N . GLU A 1 88 ? -7.293 -24.235 -4.460 1.00 32.50 88 GLU A N 1
ATOM 708 C CA . GLU A 1 88 ? -8.211 -24.691 -5.522 1.00 32.50 88 GLU A CA 1
ATOM 709 C C . GLU A 1 88 ? -9.088 -25.881 -5.080 1.00 32.50 88 GLU A C 1
ATOM 711 O O . GLU A 1 88 ? -10.185 -26.050 -5.595 1.00 32.50 88 GLU A O 1
ATOM 716 N N . GLU A 1 89 ? -8.743 -26.604 -4.006 1.00 37.00 89 GLU A N 1
ATOM 717 C CA . GLU A 1 89 ? -9.499 -27.801 -3.575 1.00 37.00 89 GLU A CA 1
ATOM 718 C C . GLU A 1 89 ? -10.842 -27.521 -2.858 1.00 37.00 89 GLU A C 1
ATOM 720 O O . GLU A 1 89 ? -11.612 -28.435 -2.582 1.00 37.00 89 GLU A O 1
ATOM 725 N N . LYS A 1 90 ? -11.187 -26.259 -2.557 1.00 36.03 90 LYS A N 1
ATOM 726 C CA . LYS A 1 90 ? -12.458 -25.935 -1.869 1.00 36.03 90 LYS A CA 1
ATOM 727 C C . LYS A 1 90 ? -13.664 -25.725 -2.790 1.00 36.03 90 LYS A C 1
ATOM 729 O O . LYS A 1 90 ? -14.762 -25.537 -2.272 1.00 36.03 90 LYS A O 1
ATOM 734 N N . ALA A 1 91 ? -13.488 -25.747 -4.111 1.00 41.12 91 ALA A N 1
ATOM 735 C CA . ALA A 1 91 ? -14.599 -25.552 -5.044 1.00 41.12 91 ALA A CA 1
ATOM 736 C C . ALA A 1 91 ? -15.294 -26.862 -5.469 1.00 41.12 91 ALA A C 1
ATOM 738 O O . ALA A 1 91 ? -16.465 -26.812 -5.821 1.00 41.12 91 ALA A O 1
ATOM 739 N N . GLU A 1 92 ? -14.638 -28.027 -5.380 1.00 35.53 92 GLU A N 1
ATOM 740 C CA . GLU A 1 92 ? -15.183 -29.281 -5.944 1.00 35.53 92 GLU A CA 1
ATOM 741 C C . GLU A 1 92 ? -15.926 -30.182 -4.931 1.00 35.53 92 GLU A C 1
ATOM 743 O O . GLU A 1 92 ? -16.701 -31.052 -5.314 1.00 35.53 92 GLU A O 1
ATOM 748 N N . VAL A 1 93 ? -15.788 -29.949 -3.619 1.00 42.75 93 VAL A N 1
ATOM 749 C CA . VAL A 1 93 ? -16.412 -30.799 -2.572 1.00 42.75 93 VAL A CA 1
ATOM 750 C C . VAL A 1 93 ? -17.831 -30.338 -2.176 1.00 42.75 93 VAL A C 1
ATOM 752 O O . VAL A 1 93 ? -18.428 -30.871 -1.249 1.00 42.75 93 VAL A O 1
ATOM 755 N N . ARG A 1 94 ? -18.428 -29.372 -2.890 1.00 38.06 94 ARG A N 1
ATOM 756 C CA . ARG A 1 94 ? -19.823 -28.924 -2.668 1.00 38.06 94 ARG A CA 1
ATOM 757 C C . ARG A 1 94 ? -20.808 -29.405 -3.750 1.00 38.06 94 ARG A C 1
ATOM 759 O O . ARG A 1 94 ? -21.894 -28.863 -3.867 1.00 38.06 94 ARG A O 1
ATOM 766 N N . GLU A 1 95 ? -20.460 -30.439 -4.513 1.00 44.38 95 GLU A N 1
ATOM 767 C CA . GLU A 1 95 ? -21.349 -31.058 -5.523 1.00 44.38 95 GLU A CA 1
ATOM 768 C C . GLU A 1 95 ? -21.511 -32.583 -5.307 1.00 44.38 95 GLU A C 1
ATOM 770 O O . GLU A 1 95 ? -21.939 -33.308 -6.199 1.00 44.38 95 GLU A O 1
ATOM 775 N N . ARG A 1 96 ? -21.156 -33.106 -4.120 1.00 47.25 96 ARG A N 1
ATOM 776 C CA . ARG A 1 96 ? -21.318 -34.534 -3.756 1.00 47.25 96 ARG A CA 1
ATOM 777 C C . ARG A 1 96 ? -21.984 -34.780 -2.396 1.00 47.25 96 ARG A C 1
ATOM 779 O O . ARG A 1 96 ? -21.778 -35.828 -1.796 1.00 47.25 96 ARG A O 1
ATOM 786 N N . GLU A 1 97 ? -22.798 -33.842 -1.926 1.00 43.00 97 GLU A N 1
ATOM 787 C CA . GLU A 1 97 ? -23.797 -34.095 -0.875 1.00 43.00 97 GLU A CA 1
ATOM 788 C C . GLU A 1 97 ? -25.125 -33.458 -1.299 1.00 43.00 97 GLU A C 1
ATOM 790 O O . GLU A 1 97 ? -25.541 -32.409 -0.805 1.00 43.00 9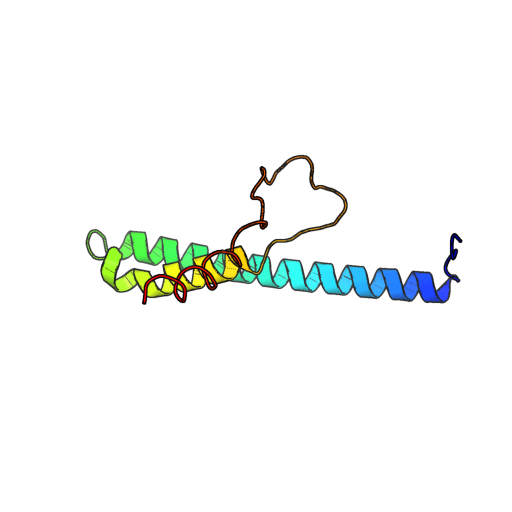7 GLU A O 1
ATOM 795 N N . GLY A 1 98 ? -25.735 -34.104 -2.292 1.00 39.69 98 GLY A N 1
ATOM 796 C CA . GLY A 1 98 ?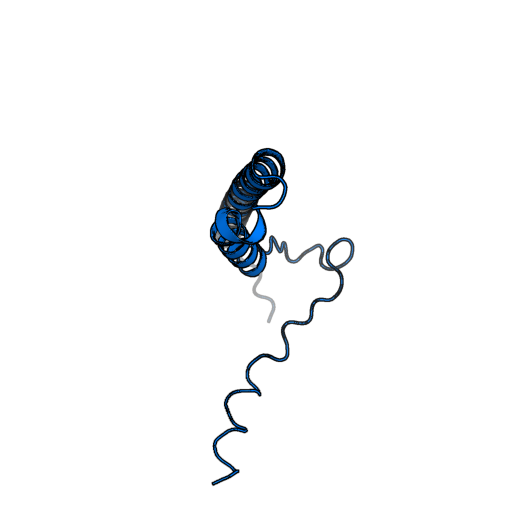 -27.081 -33.898 -2.812 1.00 39.69 98 GLY A CA 1
ATOM 797 C C . GLY A 1 98 ? -27.491 -35.144 -3.578 1.00 39.69 98 GLY A C 1
ATOM 798 O O . GLY A 1 98 ? -26.752 -35.490 -4.525 1.00 39.69 98 GLY A O 1
#

Sequence (98 aa):
MATTPTMDEYRQILKSRDEHIRESWIKAMEARLVREELQKCYRGEGVNHLQNCKDLAEKYAGMIRENKVGHPFSQSIICGFSSKEGREEKAEVREREG

Radius of gyration: 20.7 Å; chains: 1; bounding box: 52×43×48 Å